Protein AF-A1SBN7-F1 (afdb_monomer_lite)

Secondary structure (DSSP, 8-state):
--HHHHHHHHHHHHHHHHHHHHHHHHHHHHHH-HHHHHHHHHS---TTS-HHHHHHHHHTTSSHHHH---HHHHHHHHHHHHHHHHHHHHHHHHHHTT-

pLDDT: mean 84.07, std 10.45, range [49.62, 94.19]

Radius of gyration: 16.76 Å; chains: 1; bounding box: 40×32×44 Å

Organism: Shewanella amazonensis (strain ATCC BAA-1098 / SB2B) (NCBI:txid326297)

Sequence (99 aa):
MHAADYVIYLVLALQVLDLGAWRSLIAHIKCHYPHIWHQAYSFDRHPGTQVRSNYIKEALKQGELKDSQDTPVVVYLRFHKAAIGLSSLLLLLGLLSQF

Structure (mmCIF, N/CA/C/O backbone):
data_AF-A1SBN7-F1
#
_entry.id   AF-A1SBN7-F1
#
loop_
_atom_site.group_PDB
_atom_site.id
_atom_site.type_symbol
_atom_site.label_atom_id
_atom_site.label_alt_id
_atom_site.label_comp_id
_atom_site.label_asym_id
_atom_site.label_entity_id
_atom_site.label_seq_id
_atom_site.pdbx_PDB_ins_code
_atom_site.Cartn_x
_atom_site.Cartn_y
_atom_site.Cartn_z
_atom_site.occupancy
_atom_site.B_iso_or_equiv
_atom_site.auth_seq_id
_atom_site.auth_comp_id
_atom_site.auth_asym_id
_atom_site.auth_atom_id
_atom_site.pdbx_PDB_model_num
ATOM 1 N N . MET A 1 1 ? 11.137 4.891 -30.716 1.00 56.78 1 MET A N 1
ATOM 2 C CA . MET A 1 1 ? 10.776 4.463 -29.351 1.00 56.78 1 MET A CA 1
ATOM 3 C C . MET A 1 1 ? 12.079 4.285 -28.606 1.00 56.78 1 MET A C 1
ATOM 5 O O . MET A 1 1 ? 12.900 3.485 -29.038 1.00 56.78 1 MET A O 1
ATOM 9 N N . HIS A 1 2 ? 12.315 5.102 -27.591 1.00 70.44 2 HIS A N 1
ATOM 10 C CA . HIS A 1 2 ? 13.517 5.065 -26.766 1.00 70.44 2 HIS A CA 1
ATOM 11 C C . HIS A 1 2 ? 13.335 4.058 -25.624 1.00 70.44 2 HIS A C 1
ATOM 13 O O . HIS A 1 2 ? 12.210 3.781 -25.210 1.00 70.44 2 HIS A O 1
ATOM 19 N N . ALA A 1 3 ? 14.434 3.534 -25.072 1.00 74.19 3 ALA A N 1
ATOM 20 C CA . ALA A 1 3 ? 14.382 2.641 -23.907 1.00 74.19 3 ALA A CA 1
ATOM 21 C C . ALA A 1 3 ? 13.634 3.283 -22.715 1.00 74.19 3 ALA A C 1
ATOM 23 O O . ALA A 1 3 ? 12.878 2.614 -22.011 1.00 74.19 3 ALA A O 1
ATOM 24 N N . ALA A 1 4 ? 13.774 4.605 -22.564 1.00 77.75 4 ALA A N 1
ATOM 25 C CA . ALA A 1 4 ? 13.068 5.416 -21.579 1.00 77.75 4 ALA A CA 1
ATOM 26 C C . ALA A 1 4 ? 11.530 5.341 -21.691 1.00 77.75 4 ALA A C 1
ATOM 28 O O . ALA A 1 4 ? 10.860 5.300 -20.661 1.00 77.75 4 ALA A O 1
ATOM 29 N N . ASP A 1 5 ? 10.967 5.256 -22.905 1.00 84.00 5 ASP A N 1
ATOM 30 C CA . ASP A 1 5 ? 9.512 5.170 -23.114 1.00 84.00 5 ASP A CA 1
ATOM 31 C C . ASP A 1 5 ? 8.959 3.903 -22.438 1.00 84.00 5 ASP A C 1
ATOM 33 O O . ASP A 1 5 ? 8.004 3.946 -21.660 1.00 84.00 5 ASP A O 1
ATOM 37 N N . TYR A 1 6 ? 9.620 2.763 -22.674 1.00 86.00 6 TYR A N 1
ATOM 38 C CA . TYR A 1 6 ? 9.258 1.472 -22.086 1.00 86.00 6 TYR A CA 1
ATOM 39 C C . TYR A 1 6 ? 9.415 1.456 -20.562 1.00 86.00 6 TYR A C 1
ATOM 41 O O . TYR A 1 6 ? 8.563 0.900 -19.870 1.00 86.00 6 TYR A O 1
ATOM 49 N N . VAL A 1 7 ? 10.455 2.104 -20.024 1.00 87.12 7 VAL A N 1
ATOM 50 C CA . VAL A 1 7 ? 10.629 2.282 -18.572 1.00 87.12 7 VAL A CA 1
ATOM 51 C C . VAL A 1 7 ? 9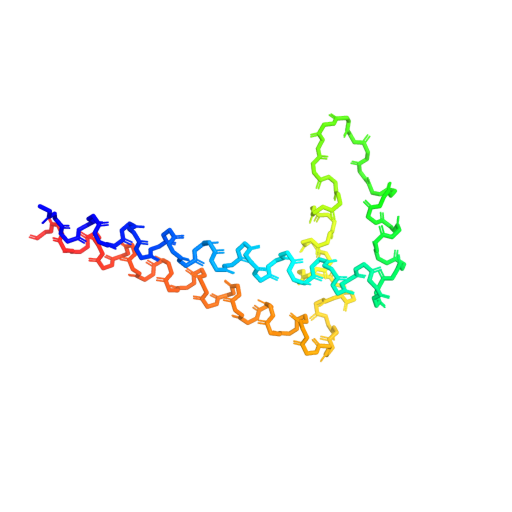.450 3.048 -17.966 1.00 87.12 7 VAL A C 1
ATOM 53 O O . VAL A 1 7 ? 8.899 2.610 -16.955 1.00 87.12 7 VAL A O 1
ATOM 56 N N . ILE A 1 8 ? 9.008 4.140 -18.597 1.00 88.38 8 ILE A N 1
ATOM 57 C CA . ILE A 1 8 ? 7.854 4.924 -18.133 1.00 88.38 8 ILE A CA 1
ATOM 58 C C . ILE A 1 8 ? 6.573 4.074 -18.159 1.00 88.38 8 ILE A C 1
ATOM 60 O O . ILE A 1 8 ? 5.833 4.061 -17.174 1.00 88.38 8 ILE A O 1
ATOM 64 N N . TYR A 1 9 ? 6.328 3.306 -19.227 1.00 91.00 9 TYR A N 1
ATOM 65 C CA . TYR A 1 9 ? 5.164 2.413 -19.298 1.00 91.00 9 TYR A CA 1
ATOM 66 C C . TYR A 1 9 ? 5.189 1.300 -18.236 1.00 91.00 9 TYR A C 1
ATOM 68 O O . TYR A 1 9 ? 4.145 0.999 -17.655 1.00 91.00 9 TYR A O 1
ATOM 76 N N . LEU A 1 10 ? 6.356 0.721 -17.930 1.00 90.06 10 LEU A N 1
ATOM 77 C CA . LEU A 1 10 ? 6.504 -0.287 -16.871 1.00 90.06 10 LEU A CA 1
ATOM 78 C C . LEU A 1 10 ? 6.229 0.296 -15.475 1.00 90.06 10 LEU A C 1
ATOM 80 O O . LEU A 1 10 ? 5.518 -0.322 -14.682 1.00 90.06 10 LEU A O 1
ATOM 84 N N . VAL A 1 11 ? 6.728 1.503 -15.190 1.00 92.0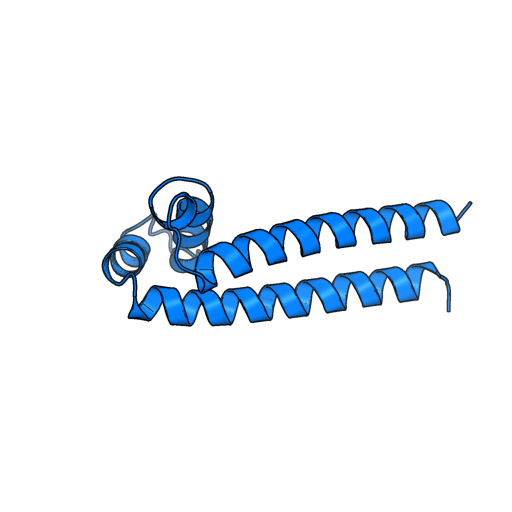6 11 VAL A N 1
ATOM 85 C CA . VAL A 1 11 ? 6.459 2.217 -13.929 1.00 92.06 11 VAL A CA 1
ATOM 86 C C . VAL A 1 11 ? 4.970 2.561 -13.797 1.00 92.06 11 VAL A C 1
ATOM 88 O O . VAL A 1 11 ? 4.382 2.338 -12.739 1.00 92.06 11 VAL A O 1
ATOM 91 N N . LEU A 1 12 ? 4.326 3.033 -14.870 1.00 91.75 12 LEU A N 1
ATOM 92 C CA . LEU A 1 12 ? 2.884 3.311 -14.883 1.00 91.75 12 LEU A CA 1
ATOM 93 C C . LEU A 1 12 ? 2.047 2.043 -14.658 1.00 91.75 12 LEU A C 1
ATOM 95 O O . LEU A 1 12 ? 1.123 2.061 -13.845 1.00 91.75 12 LEU A O 1
ATOM 99 N N . ALA A 1 13 ? 2.380 0.929 -15.318 1.00 91.25 13 ALA A N 1
ATOM 100 C CA . ALA A 1 13 ? 1.692 -0.346 -15.115 1.00 91.25 13 ALA A CA 1
ATOM 101 C C . ALA A 1 13 ? 1.790 -0.821 -13.653 1.00 91.25 13 ALA A C 1
ATOM 103 O O . ALA A 1 13 ? 0.797 -1.252 -13.064 1.00 91.25 13 ALA A O 1
ATOM 104 N N . LEU A 1 14 ? 2.965 -0.673 -13.038 1.00 92.81 14 LEU A N 1
ATOM 105 C CA . LEU A 1 14 ? 3.209 -1.036 -11.644 1.00 92.81 14 LEU A CA 1
ATOM 106 C C . LEU A 1 14 ? 2.423 -0.152 -10.654 1.00 92.81 14 LEU A C 1
ATOM 108 O O . LEU A 1 14 ? 1.855 -0.668 -9.691 1.00 92.81 14 LEU A O 1
ATOM 112 N N . GLN A 1 15 ? 2.297 1.152 -10.927 1.00 89.31 15 GLN A N 1
ATOM 113 C CA . GLN A 1 15 ? 1.440 2.065 -10.153 1.00 89.31 15 GLN A CA 1
ATOM 114 C C . GLN A 1 15 ? -0.059 1.747 -10.298 1.00 89.31 15 GLN A C 1
ATOM 116 O O . GLN A 1 15 ? -0.812 1.858 -9.329 1.00 89.31 15 GLN A O 1
ATOM 121 N N . VAL A 1 16 ? -0.514 1.311 -11.479 1.00 93.12 16 VAL A N 1
ATOM 122 C CA . VAL A 1 16 ? -1.908 0.877 -11.693 1.00 93.12 16 VAL A CA 1
ATOM 123 C C . VAL A 1 16 ? -2.229 -0.389 -10.889 1.00 93.12 16 VAL A C 1
ATOM 125 O O . VAL A 1 16 ? -3.315 -0.484 -10.312 1.00 93.12 16 VAL A O 1
ATOM 128 N N . LEU A 1 17 ? -1.285 -1.331 -10.785 1.00 92.19 17 LEU A N 1
ATOM 129 C CA . LEU A 1 17 ? -1.433 -2.519 -9.936 1.00 92.19 17 LEU A CA 1
ATOM 130 C C . LEU A 1 17 ? -1.496 -2.155 -8.442 1.00 92.19 17 LEU A C 1
ATOM 132 O O . LEU A 1 17 ? -2.355 -2.679 -7.732 1.00 92.19 17 LEU A O 1
ATOM 136 N N . ASP A 1 18 ? -0.666 -1.216 -7.977 1.00 91.94 18 ASP A N 1
ATOM 137 C CA . ASP A 1 18 ? -0.697 -0.712 -6.593 1.00 91.94 18 ASP A CA 1
ATOM 138 C C . ASP A 1 18 ? -2.032 -0.023 -6.257 1.00 91.94 18 ASP A C 1
ATOM 140 O O . ASP A 1 18 ? -2.646 -0.304 -5.225 1.00 91.94 18 ASP A O 1
ATOM 144 N N . LEU A 1 19 ? -2.568 0.783 -7.181 1.00 90.06 19 LEU A N 1
ATOM 145 C CA . LEU A 1 19 ? -3.898 1.386 -7.051 1.00 90.06 19 LEU A CA 1
ATOM 146 C C . LEU A 1 19 ? -5.017 0.325 -6.993 1.00 90.06 19 LEU A C 1
ATOM 148 O O . LEU A 1 19 ? -6.009 0.505 -6.280 1.00 90.06 19 LEU A O 1
ATOM 152 N N . GLY A 1 20 ? -4.867 -0.784 -7.723 1.00 90.56 20 GLY A N 1
ATOM 153 C CA . GLY A 1 20 ? -5.758 -1.945 -7.646 1.00 90.56 20 GLY A CA 1
ATOM 154 C C . GLY A 1 20 ? -5.696 -2.640 -6.283 1.00 90.56 20 GLY A C 1
ATOM 155 O O . GLY A 1 20 ? -6.734 -2.871 -5.657 1.00 90.56 20 GLY A O 1
ATOM 156 N N . ALA A 1 21 ? -4.485 -2.899 -5.782 1.00 90.88 21 ALA A N 1
ATOM 157 C CA . ALA A 1 21 ? -4.254 -3.483 -4.463 1.00 90.88 21 ALA A CA 1
ATOM 158 C C . ALA A 1 21 ? -4.815 -2.593 -3.337 1.00 90.88 21 ALA A C 1
ATOM 160 O O . ALA A 1 21 ? -5.497 -3.093 -2.442 1.00 90.88 21 ALA A O 1
ATOM 161 N N . TRP A 1 22 ? -4.630 -1.271 -3.428 1.00 91.56 22 TRP A N 1
ATOM 162 C CA . TRP A 1 22 ? -5.202 -0.289 -2.501 1.00 91.56 22 TRP A CA 1
ATOM 163 C C . TRP A 1 22 ? -6.734 -0.342 -2.461 1.00 91.56 22 TRP A C 1
ATOM 165 O O . TRP A 1 22 ? -7.321 -0.363 -1.381 1.00 91.56 22 TRP A O 1
ATOM 175 N N . ARG A 1 23 ? -7.406 -0.418 -3.621 1.00 91.00 23 ARG A N 1
ATOM 176 C CA . ARG A 1 23 ? -8.876 -0.550 -3.689 1.00 91.00 23 ARG A CA 1
ATOM 177 C C . ARG A 1 23 ? -9.372 -1.839 -3.025 1.00 91.00 23 ARG A C 1
ATOM 179 O O . ARG A 1 23 ? -10.378 -1.801 -2.319 1.00 91.00 23 ARG A O 1
ATOM 186 N N . SER A 1 24 ? -8.656 -2.948 -3.218 1.00 90.94 24 SER A N 1
ATOM 187 C CA . SER A 1 24 ? -8.961 -4.236 -2.579 1.00 90.94 24 SER A CA 1
ATOM 188 C C . SER A 1 24 ? -8.794 -4.169 -1.054 1.00 90.94 24 SER A C 1
ATOM 190 O O . SER A 1 24 ? -9.719 -4.500 -0.309 1.00 90.94 24 SER A O 1
ATOM 192 N N . LEU A 1 25 ? -7.664 -3.628 -0.579 1.00 91.88 25 LEU A N 1
ATOM 193 C CA . LEU A 1 25 ? -7.411 -3.405 0.846 1.00 91.88 25 LEU A CA 1
ATOM 194 C C . LEU A 1 25 ? -8.494 -2.523 1.482 1.00 91.88 25 LEU A C 1
ATOM 196 O O . LEU A 1 25 ? -8.993 -2.833 2.559 1.00 91.88 25 LEU A O 1
ATOM 200 N N . ILE A 1 26 ? -8.887 -1.442 0.810 1.00 89.94 26 ILE A N 1
ATOM 201 C CA . ILE A 1 26 ? -9.926 -0.520 1.276 1.00 89.94 26 ILE A CA 1
ATOM 202 C C . ILE A 1 26 ? -11.281 -1.221 1.461 1.00 89.94 26 ILE A C 1
ATOM 204 O O . ILE A 1 26 ? -11.971 -0.961 2.451 1.00 89.94 26 ILE A O 1
ATOM 208 N N . ALA A 1 27 ? -11.654 -2.132 0.557 1.00 89.44 27 ALA A N 1
ATOM 209 C CA . ALA A 1 27 ? -12.861 -2.942 0.711 1.00 89.44 27 ALA A CA 1
ATOM 210 C C . ALA A 1 27 ? -12.760 -3.899 1.914 1.00 89.44 27 ALA A C 1
ATOM 212 O O . ALA A 1 27 ? -13.714 -4.014 2.681 1.00 89.44 27 ALA A O 1
ATOM 213 N N . HIS A 1 28 ? -11.597 -4.523 2.128 1.00 91.56 28 HIS A N 1
ATOM 214 C CA . HIS A 1 28 ? -11.349 -5.394 3.278 1.00 91.56 28 HIS A CA 1
ATOM 215 C C . HIS A 1 28 ? -11.377 -4.626 4.616 1.00 91.56 28 HIS A C 1
ATOM 217 O O . HIS A 1 28 ? -12.121 -5.005 5.519 1.00 91.56 28 HIS A O 1
ATOM 223 N N . ILE A 1 29 ? -10.671 -3.493 4.725 1.00 88.06 29 ILE A N 1
ATOM 224 C CA . ILE A 1 29 ? -10.662 -2.624 5.918 1.00 88.06 29 ILE A CA 1
ATOM 225 C C . ILE A 1 29 ? -12.078 -2.146 6.263 1.00 88.06 29 ILE A C 1
ATOM 227 O O . ILE A 1 29 ? -12.460 -2.160 7.429 1.00 88.06 29 ILE A O 1
ATOM 231 N N . LYS A 1 30 ? -12.898 -1.786 5.264 1.00 88.31 30 LYS A N 1
ATOM 232 C CA . LYS A 1 30 ? -14.306 -1.409 5.478 1.00 88.31 30 LYS A CA 1
ATOM 233 C C . LYS A 1 30 ? -15.132 -2.514 6.161 1.00 88.31 30 LYS A C 1
ATOM 235 O O . LYS A 1 30 ? -16.072 -2.173 6.875 1.00 88.31 30 LYS A O 1
ATOM 240 N N . CYS A 1 31 ? -14.820 -3.787 5.924 1.00 87.12 31 C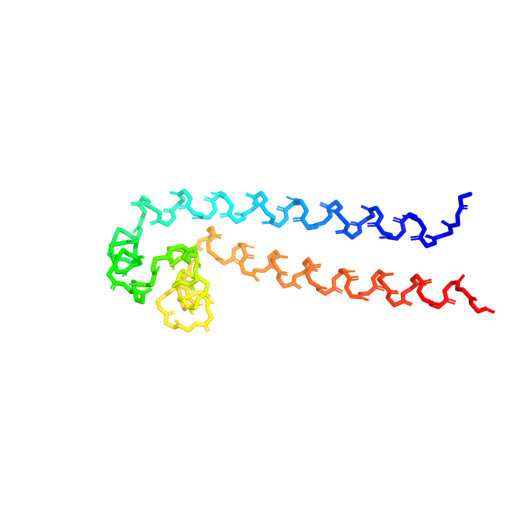YS A N 1
ATOM 241 C CA . CYS A 1 31 ? -15.574 -4.922 6.463 1.00 87.12 31 CYS A CA 1
ATOM 242 C C . CYS A 1 31 ? -14.997 -5.463 7.781 1.00 87.12 31 CYS A C 1
ATOM 244 O O . CYS A 1 31 ? -15.768 -5.807 8.670 1.00 87.12 31 CYS A O 1
ATOM 246 N N . HIS A 1 32 ? -13.668 -5.531 7.914 1.00 87.88 32 HIS A N 1
ATOM 247 C CA . HIS A 1 32 ? -12.995 -6.169 9.056 1.00 87.88 32 HIS A CA 1
ATOM 248 C C . HIS A 1 32 ? -12.508 -5.181 10.128 1.00 87.88 32 HIS A C 1
ATOM 250 O O . HIS A 1 32 ? -12.396 -5.561 11.288 1.00 87.88 32 HIS A O 1
ATOM 256 N N . TYR A 1 33 ? -12.294 -3.909 9.773 1.00 87.44 33 TYR A N 1
ATOM 257 C CA . TYR A 1 33 ? -11.842 -2.848 10.685 1.00 87.44 33 TYR A CA 1
ATOM 258 C C . TYR A 1 33 ? -12.852 -1.685 10.723 1.00 87.44 33 TYR A C 1
ATOM 260 O O . TYR A 1 33 ? -12.523 -0.546 10.353 1.00 87.44 33 TYR A O 1
ATOM 268 N N . PRO A 1 34 ? -14.112 -1.937 11.139 1.00 84.69 34 PRO A N 1
ATOM 269 C CA . PRO A 1 34 ? -15.151 -0.915 11.142 1.00 84.69 34 PRO A CA 1
ATOM 270 C C . PRO A 1 34 ? -14.772 0.268 12.039 1.00 84.69 34 PRO A C 1
ATOM 272 O O . PRO A 1 34 ? -14.994 1.411 11.648 1.00 84.69 34 PRO A O 1
ATOM 275 N N . HIS A 1 35 ? -14.137 0.033 13.192 1.00 85.62 35 HIS A N 1
ATOM 276 C CA . HIS A 1 35 ? -13.667 1.083 14.102 1.00 85.62 35 HIS A CA 1
ATOM 277 C C . HIS A 1 35 ? -12.666 2.026 13.431 1.00 85.62 35 HIS A C 1
ATOM 279 O O . HIS A 1 35 ? -12.884 3.236 13.458 1.00 85.62 35 HIS A O 1
ATOM 285 N N . ILE A 1 36 ? -11.649 1.498 12.741 1.00 84.19 36 ILE A N 1
ATOM 286 C CA . ILE A 1 36 ? -10.658 2.308 12.010 1.00 84.19 36 ILE A CA 1
ATOM 287 C C . ILE A 1 36 ? -11.334 3.092 10.878 1.00 84.19 36 ILE A C 1
ATOM 289 O O . ILE A 1 36 ? -11.057 4.276 10.687 1.00 84.19 36 ILE A O 1
ATOM 293 N N . TRP A 1 37 ? -12.277 2.488 10.145 1.00 84.25 37 TRP A N 1
ATOM 294 C CA . TRP A 1 37 ? -13.011 3.208 9.099 1.00 84.25 37 TRP A CA 1
ATOM 295 C C . TRP A 1 37 ? -13.995 4.254 9.667 1.00 84.25 37 TRP A C 1
ATOM 297 O O . TRP A 1 37 ? -14.204 5.291 9.035 1.00 84.25 37 TRP A O 1
ATOM 307 N N . HIS A 1 38 ? -14.572 4.052 10.853 1.00 81.69 38 HIS A N 1
ATOM 308 C CA . HIS A 1 38 ? -15.386 5.068 11.529 1.00 81.69 38 HIS A CA 1
ATOM 309 C C . HIS A 1 38 ? -14.526 6.207 12.102 1.00 81.69 38 HIS A C 1
ATOM 311 O O . HIS A 1 38 ? -14.892 7.369 11.937 1.00 81.69 38 HIS A O 1
ATOM 317 N N . GLN A 1 39 ? -13.345 5.918 12.655 1.00 77.25 39 GLN A N 1
ATOM 318 C CA . GLN A 1 39 ? -12.353 6.934 13.040 1.00 77.25 39 GLN A CA 1
ATOM 319 C C . GLN A 1 39 ? -11.864 7.733 11.817 1.00 77.25 39 GLN A C 1
ATOM 321 O O . GLN A 1 39 ? -11.769 8.958 11.862 1.00 77.25 39 GLN A O 1
ATOM 326 N N . ALA A 1 40 ? -11.703 7.082 10.663 1.00 75.62 40 ALA A N 1
ATOM 327 C CA . ALA A 1 40 ? -11.407 7.740 9.389 1.00 75.62 40 ALA A CA 1
ATOM 328 C C . ALA A 1 40 ? -12.532 8.669 8.867 1.00 75.62 40 ALA A C 1
ATOM 330 O O . ALA A 1 40 ? -12.304 9.406 7.909 1.00 75.62 40 ALA A O 1
ATOM 331 N N . TYR A 1 41 ? -13.746 8.637 9.443 1.00 67.69 41 TYR A N 1
ATOM 332 C CA . TYR A 1 41 ? -14.805 9.632 9.191 1.00 67.69 41 TYR A CA 1
ATOM 333 C C . TYR A 1 41 ? -14.773 10.820 10.168 1.00 67.69 41 TYR A C 1
ATOM 335 O O . TYR A 1 41 ? -15.411 11.837 9.879 1.00 67.69 41 TYR A O 1
ATOM 343 N N . SER A 1 42 ? -14.128 10.705 11.331 1.00 67.00 42 SER A N 1
ATOM 344 C CA . SER A 1 42 ? -14.020 11.779 12.335 1.00 67.00 42 SER A CA 1
ATOM 345 C C . SER A 1 42 ? -12.671 12.499 12.314 1.00 67.00 42 SER A C 1
ATOM 347 O O . SER A 1 42 ? -12.596 13.633 12.780 1.00 67.00 42 SER A O 1
ATOM 349 N N . PHE A 1 43 ? -11.635 11.879 11.745 1.00 62.38 43 PHE A N 1
ATOM 350 C CA . PHE A 1 43 ? -10.327 12.494 11.530 1.00 62.38 43 PHE A CA 1
ATOM 351 C C . PHE A 1 43 ? -10.415 13.775 10.676 1.00 62.38 43 PHE A C 1
ATOM 353 O O . PHE A 1 43 ? -11.255 13.867 9.785 1.00 62.38 43 PHE A O 1
ATOM 360 N N . ASP A 1 44 ? -9.545 14.745 10.974 1.00 57.22 44 ASP A N 1
ATOM 361 C CA . ASP A 1 44 ? -9.157 15.918 10.167 1.00 57.22 44 ASP A CA 1
ATOM 362 C C . ASP A 1 44 ? -10.157 16.407 9.084 1.00 57.22 44 ASP A C 1
ATOM 364 O O . ASP A 1 44 ? -9.902 16.348 7.877 1.00 57.22 44 ASP A O 1
ATOM 368 N N . ARG A 1 45 ? -11.336 16.882 9.513 1.00 57.0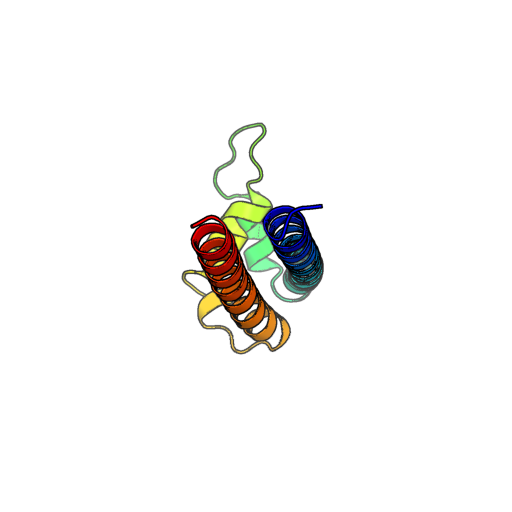9 45 ARG A N 1
ATOM 369 C CA . ARG A 1 45 ? -12.437 17.295 8.621 1.00 57.09 45 ARG A CA 1
ATOM 370 C C . ARG A 1 45 ? -12.241 18.683 7.999 1.00 57.09 45 ARG A C 1
ATOM 372 O O . ARG A 1 45 ? -12.985 19.616 8.298 1.00 57.09 45 ARG A O 1
ATOM 379 N N . HIS A 1 46 ? -11.313 18.790 7.058 1.00 57.66 46 HIS A N 1
ATOM 380 C CA . HIS A 1 46 ? -11.245 19.925 6.136 1.00 57.66 46 HIS A CA 1
ATOM 381 C C . HIS A 1 46 ? -12.106 19.667 4.878 1.00 57.66 46 HIS A C 1
ATOM 383 O O . HIS A 1 46 ? -12.061 18.567 4.319 1.00 57.66 46 HIS A O 1
ATOM 389 N N . PRO A 1 47 ? -12.912 20.637 4.400 1.00 49.62 47 PRO A N 1
ATOM 390 C CA . PRO A 1 47 ? -13.749 20.439 3.219 1.00 49.62 47 PRO A CA 1
ATOM 391 C C . PRO A 1 47 ? -12.888 20.228 1.963 1.00 49.62 47 PRO A C 1
ATOM 393 O O . PRO A 1 47 ? -12.054 21.061 1.620 1.00 49.62 47 PRO A O 1
ATOM 396 N N . GLY A 1 48 ? -13.109 19.108 1.267 1.00 54.97 48 GLY A N 1
ATOM 397 C CA . GLY A 1 48 ? -12.438 18.763 0.006 1.00 54.97 48 GLY A CA 1
ATOM 398 C C . GLY A 1 48 ? -11.230 17.819 0.113 1.00 54.97 48 GLY A C 1
ATOM 399 O O . GLY A 1 48 ? -10.743 17.362 -0.920 1.00 54.97 48 GLY A O 1
ATOM 400 N N . THR A 1 49 ? -10.750 17.467 1.311 1.00 57.34 49 THR A N 1
ATOM 401 C CA . THR A 1 49 ? -9.608 16.542 1.460 1.00 57.34 49 THR A CA 1
ATOM 402 C C . THR A 1 49 ? -10.023 15.065 1.385 1.00 57.34 49 THR A C 1
ATOM 404 O O . THR A 1 49 ? -11.129 14.673 1.760 1.00 57.34 49 THR A O 1
ATOM 407 N N . GLN A 1 50 ? -9.110 14.187 0.943 1.00 63.91 50 GLN A N 1
ATOM 408 C CA . GLN A 1 50 ? -9.312 12.726 0.953 1.00 63.91 50 GLN A CA 1
ATOM 409 C C . GLN A 1 50 ? -9.083 12.109 2.352 1.00 63.91 50 GLN A C 1
ATOM 411 O O . GLN A 1 50 ? -8.353 11.124 2.494 1.00 63.91 50 GLN A O 1
ATOM 416 N N . VAL A 1 51 ? -9.715 12.681 3.385 1.00 65.00 51 VAL A N 1
ATOM 417 C CA . VAL A 1 51 ? -9.597 12.311 4.814 1.00 65.00 51 VAL A CA 1
ATOM 418 C C . VAL A 1 51 ? -9.518 10.794 5.028 1.00 65.00 51 VAL A C 1
ATOM 420 O O . VAL A 1 51 ? -8.566 10.282 5.620 1.00 65.00 51 VAL A O 1
ATOM 423 N N . ARG A 1 52 ? -10.499 10.069 4.470 1.00 74.19 52 ARG A N 1
ATOM 424 C CA . ARG A 1 52 ? -10.696 8.622 4.650 1.00 74.19 52 ARG A CA 1
ATOM 425 C C . ARG A 1 52 ? -9.539 7.779 4.099 1.00 74.19 52 ARG A C 1
ATOM 427 O O . ARG A 1 52 ? -9.287 6.704 4.628 1.00 74.19 52 ARG A O 1
ATOM 434 N N . SER A 1 53 ? -8.823 8.261 3.079 1.00 77.81 53 SER A N 1
ATOM 435 C CA . SER A 1 53 ? -7.612 7.613 2.551 1.00 77.81 53 SER A CA 1
ATOM 436 C C . SER A 1 53 ? -6.374 7.962 3.372 1.00 77.81 53 SER A C 1
ATOM 438 O O . SER A 1 53 ? -5.540 7.094 3.613 1.00 77.81 53 SER A O 1
ATOM 440 N N . ASN A 1 54 ? -6.242 9.220 3.802 1.00 81.25 54 ASN A N 1
ATOM 441 C CA . ASN A 1 54 ? -5.055 9.692 4.516 1.00 81.25 54 ASN A CA 1
ATOM 442 C C . ASN A 1 54 ? -4.952 9.070 5.914 1.00 81.25 54 ASN A C 1
ATOM 444 O O . ASN A 1 54 ? -3.890 8.571 6.269 1.00 81.25 54 ASN A O 1
ATOM 448 N N . TYR A 1 55 ? -6.057 8.990 6.664 1.00 84.44 55 TYR A N 1
ATOM 449 C CA . TYR A 1 55 ? -6.054 8.316 7.967 1.00 84.44 55 TYR A CA 1
ATOM 450 C C . TYR A 1 55 ? -5.657 6.836 7.860 1.00 84.44 55 TYR A C 1
ATOM 452 O O . TYR A 1 55 ? -4.819 6.359 8.620 1.00 84.44 55 TYR A O 1
ATOM 460 N N . ILE A 1 56 ? -6.205 6.115 6.872 1.00 85.75 56 ILE A N 1
ATOM 461 C CA . ILE A 1 56 ? -5.888 4.695 6.656 1.00 85.75 56 ILE A CA 1
ATOM 462 C C . ILE A 1 56 ? -4.416 4.516 6.242 1.00 85.75 56 ILE A C 1
ATOM 464 O O . ILE A 1 56 ? -3.769 3.584 6.714 1.00 85.75 56 ILE A O 1
ATOM 468 N N . LYS A 1 57 ? -3.850 5.424 5.432 1.00 86.44 57 LYS A N 1
ATOM 469 C CA . LYS A 1 57 ? -2.411 5.424 5.109 1.00 86.44 57 LYS A CA 1
ATOM 470 C C . LYS A 1 57 ? -1.532 5.589 6.347 1.00 86.44 57 LYS A C 1
ATOM 472 O O . LYS A 1 57 ? -0.533 4.881 6.455 1.00 86.44 57 LYS A O 1
ATOM 477 N N . GLU A 1 58 ? -1.899 6.452 7.293 1.00 85.31 58 GLU A N 1
ATOM 478 C CA . GLU A 1 58 ? -1.086 6.616 8.501 1.00 85.31 58 GLU A CA 1
ATOM 479 C C . GLU A 1 58 ? -1.284 5.449 9.477 1.00 85.31 58 GLU A C 1
ATOM 481 O O . GLU A 1 58 ? -0.292 4.962 10.011 1.00 85.31 58 GLU A O 1
ATOM 486 N N . ALA A 1 59 ? -2.495 4.895 9.608 1.00 85.19 59 ALA A N 1
ATOM 487 C CA . ALA A 1 59 ? -2.739 3.657 10.363 1.00 85.19 59 ALA A CA 1
ATOM 488 C C . ALA A 1 59 ? -1.916 2.455 9.837 1.00 85.19 59 ALA A C 1
ATOM 490 O O . ALA A 1 59 ? -1.512 1.586 10.605 1.00 85.19 59 ALA A O 1
ATOM 491 N N . LEU A 1 60 ? -1.623 2.423 8.530 1.00 86.38 60 LEU A N 1
ATOM 492 C CA . LEU A 1 60 ? -0.749 1.434 7.878 1.00 86.38 60 LEU A CA 1
ATOM 493 C C . LEU A 1 60 ? 0.758 1.693 8.086 1.00 86.38 60 LEU A C 1
ATOM 495 O O . LEU A 1 60 ? 1.571 0.793 7.871 1.00 86.38 60 LEU A O 1
ATOM 499 N N . LYS A 1 61 ? 1.156 2.905 8.498 1.00 86.75 61 LYS A N 1
ATOM 500 C CA . LYS A 1 61 ? 2.542 3.248 8.879 1.00 86.75 61 LYS A CA 1
ATOM 501 C C . LYS A 1 61 ? 2.794 3.101 10.383 1.00 86.75 61 LYS A C 1
ATOM 503 O O . LYS A 1 61 ? 3.926 2.820 10.785 1.00 86.75 61 LYS A O 1
ATOM 508 N N . GLN A 1 62 ? 1.769 3.333 11.203 1.00 80.88 62 GLN A N 1
ATOM 509 C CA . GLN A 1 62 ? 1.830 3.416 12.663 1.00 80.88 62 GLN A CA 1
ATOM 510 C C . GLN A 1 62 ? 0.497 2.997 13.305 1.00 80.88 62 GLN A C 1
ATOM 512 O O . GLN A 1 62 ? -0.561 3.480 12.914 1.00 80.88 62 GLN A O 1
ATOM 517 N N . GLY A 1 63 ? 0.557 2.140 14.327 1.00 78.94 63 GLY A N 1
ATOM 518 C CA . GLY A 1 63 ? -0.624 1.628 15.023 1.00 78.94 63 GLY A CA 1
ATOM 519 C C . GLY A 1 63 ? -1.208 0.362 14.390 1.00 78.94 63 GLY A C 1
ATOM 520 O O . GLY A 1 63 ? -0.525 -0.379 13.689 1.00 78.94 63 GLY A O 1
ATOM 521 N N . GLU A 1 64 ? -2.487 0.110 14.664 1.00 82.38 64 GLU A N 1
ATOM 522 C CA . GLU A 1 64 ? -3.121 -1.212 14.553 1.00 82.38 64 GLU A CA 1
ATOM 523 C C . GLU A 1 64 ? -2.936 -1.920 13.195 1.00 82.38 64 GLU A C 1
ATOM 525 O O . GLU A 1 64 ? -2.595 -3.098 13.175 1.00 82.38 64 GLU A O 1
ATOM 530 N N . LEU A 1 65 ? -3.080 -1.228 12.055 1.00 84.56 65 LEU A N 1
ATOM 531 C CA . LEU A 1 65 ? -2.918 -1.863 10.734 1.00 84.56 65 LEU A CA 1
ATOM 532 C C . LEU A 1 65 ? -1.454 -2.115 10.342 1.00 84.56 65 LEU A C 1
ATOM 534 O O . LEU A 1 65 ? -1.196 -2.926 9.457 1.00 84.56 65 LEU A O 1
ATOM 538 N N . LYS A 1 66 ? -0.489 -1.434 10.962 1.00 85.62 66 LYS A N 1
ATOM 539 C CA . LYS A 1 66 ? 0.941 -1.684 10.737 1.00 85.62 66 LYS A CA 1
ATOM 540 C C . LYS A 1 66 ? 1.397 -2.961 11.445 1.00 85.62 66 LYS A C 1
ATOM 542 O O . LYS A 1 66 ? 2.197 -3.712 10.891 1.00 85.62 66 LYS A O 1
ATOM 547 N N . ASP A 1 67 ? 0.891 -3.171 12.659 1.00 86.19 67 ASP A N 1
ATOM 548 C CA . ASP A 1 67 ? 1.276 -4.278 13.539 1.00 86.19 67 ASP A CA 1
ATOM 549 C C . ASP A 1 67 ? 0.319 -5.491 13.418 1.00 86.19 67 ASP A C 1
ATOM 551 O O . ASP A 1 67 ? 0.602 -6.567 13.949 1.00 86.19 67 ASP A O 1
ATOM 555 N N . SER A 1 68 ? -0.786 -5.347 12.671 1.00 85.81 68 SER A N 1
ATOM 556 C CA . SER A 1 68 ? -1.708 -6.433 12.316 1.00 85.81 68 SER A CA 1
ATOM 557 C C . SER A 1 68 ? -1.038 -7.521 11.471 1.00 85.81 68 SER A C 1
ATOM 559 O O . SER A 1 68 ? -0.267 -7.254 10.547 1.00 85.81 68 SER A O 1
ATOM 561 N N . GLN A 1 69 ? -1.392 -8.775 11.762 1.00 88.38 69 GLN A N 1
ATOM 562 C CA . GLN A 1 69 ? -0.946 -9.951 11.012 1.00 88.38 69 GLN A CA 1
ATOM 563 C C . GLN A 1 69 ? -1.916 -10.356 9.887 1.00 88.38 69 GLN A C 1
ATOM 565 O O . GLN A 1 69 ? -1.677 -11.362 9.219 1.00 88.38 69 GLN A O 1
ATOM 570 N N . ASP A 1 70 ? -2.986 -9.589 9.645 1.00 90.38 70 ASP A N 1
ATOM 571 C CA . ASP A 1 70 ? -3.984 -9.925 8.627 1.00 90.38 70 ASP A CA 1
ATOM 572 C C . ASP A 1 70 ? -3.373 -10.004 7.226 1.00 90.38 70 ASP A C 1
ATOM 574 O O . ASP A 1 70 ? -2.814 -9.037 6.697 1.00 90.38 70 ASP A O 1
ATOM 578 N N . THR A 1 71 ? -3.545 -11.161 6.585 1.00 90.69 71 THR A N 1
ATOM 579 C CA . THR A 1 71 ? -2.947 -11.476 5.283 1.00 90.69 71 THR A CA 1
ATOM 580 C C . THR A 1 71 ? -3.170 -10.385 4.225 1.00 90.69 71 THR A C 1
ATOM 582 O O . THR A 1 71 ? -2.185 -10.017 3.586 1.00 90.69 71 THR A O 1
ATOM 585 N N . PRO A 1 72 ? -4.371 -9.794 4.030 1.00 90.12 72 PRO A N 1
ATOM 586 C CA . PRO A 1 72 ? -4.555 -8.731 3.035 1.00 90.12 72 PRO A CA 1
ATOM 587 C C . PRO A 1 72 ? -3.755 -7.457 3.344 1.00 90.12 72 PRO A C 1
ATOM 589 O O . PRO A 1 72 ? -3.237 -6.819 2.427 1.00 90.12 72 PRO A O 1
ATOM 592 N N . VAL A 1 73 ? -3.613 -7.113 4.628 1.00 90.38 73 VAL A N 1
ATOM 593 C CA . VAL A 1 73 ? -2.868 -5.937 5.099 1.00 90.38 73 VAL A CA 1
ATOM 594 C C . VAL A 1 73 ? -1.366 -6.152 4.904 1.00 90.38 73 VAL A C 1
ATOM 596 O O . VAL A 1 73 ? -0.691 -5.334 4.275 1.00 90.38 73 VAL A O 1
ATOM 599 N N . VAL A 1 74 ? -0.851 -7.303 5.345 1.00 91.81 74 VAL A N 1
ATOM 600 C CA . VAL A 1 74 ? 0.561 -7.689 5.193 1.00 91.81 74 VAL A CA 1
ATOM 601 C C . VAL A 1 74 ? 0.949 -7.842 3.717 1.00 91.81 74 VAL A C 1
ATOM 603 O O . VAL A 1 74 ? 2.031 -7.403 3.319 1.00 91.81 74 VAL A O 1
ATOM 606 N N . VAL A 1 75 ? 0.078 -8.422 2.883 1.00 92.19 75 VAL A N 1
ATOM 607 C CA . VAL A 1 75 ? 0.300 -8.552 1.432 1.00 92.19 75 VAL A CA 1
ATOM 608 C C . VAL A 1 75 ? 0.339 -7.181 0.762 1.00 92.19 75 VAL A C 1
ATOM 610 O O . VAL A 1 75 ? 1.282 -6.928 0.013 1.00 92.19 75 VAL A O 1
ATOM 613 N N . TYR A 1 76 ? -0.593 -6.270 1.069 1.00 93.00 76 TYR A N 1
ATOM 614 C CA . TYR A 1 76 ? -0.540 -4.901 0.546 1.00 93.00 76 TYR A CA 1
ATOM 615 C C . TYR A 1 76 ? 0.751 -4.183 0.963 1.00 93.00 76 TYR A C 1
ATOM 617 O O . TYR A 1 76 ? 1.454 -3.641 0.114 1.00 93.00 76 TYR A O 1
ATOM 625 N N . LEU A 1 77 ? 1.118 -4.220 2.249 1.00 90.75 77 LEU A N 1
ATOM 626 C CA . LEU A 1 77 ? 2.319 -3.546 2.758 1.00 90.75 77 LEU A CA 1
ATOM 627 C C . LEU A 1 77 ? 3.619 -4.076 2.133 1.00 90.75 77 LEU A C 1
ATOM 629 O O . LEU A 1 77 ? 4.573 -3.312 1.964 1.00 90.75 77 LEU A O 1
ATOM 633 N N . ARG A 1 78 ? 3.673 -5.366 1.777 1.00 91.31 78 ARG A N 1
ATOM 634 C CA . ARG A 1 78 ? 4.789 -5.957 1.021 1.00 91.31 78 ARG A CA 1
ATOM 635 C C . ARG A 1 78 ? 4.751 -5.551 -0.452 1.00 91.31 78 ARG A C 1
ATOM 637 O O . ARG A 1 78 ? 5.781 -5.126 -0.973 1.00 91.31 78 ARG A O 1
ATOM 644 N N . PHE A 1 79 ? 3.585 -5.633 -1.098 1.00 92.19 79 PHE A N 1
ATOM 645 C CA . PHE A 1 79 ? 3.409 -5.258 -2.502 1.00 92.19 79 PHE A CA 1
ATOM 646 C C . PHE A 1 79 ? 3.776 -3.791 -2.740 1.00 92.19 79 PHE A C 1
ATOM 648 O O . PHE A 1 79 ? 4.607 -3.510 -3.593 1.00 92.19 79 PHE A O 1
ATOM 655 N N . HIS A 1 80 ? 3.248 -2.872 -1.931 1.00 92.88 80 HIS A N 1
ATOM 656 C CA . HIS A 1 80 ? 3.482 -1.433 -2.050 1.00 92.88 80 HIS A CA 1
ATOM 657 C C . HIS A 1 80 ? 4.973 -1.069 -1.923 1.00 92.88 80 HIS A C 1
ATOM 659 O O . HIS A 1 80 ? 5.516 -0.308 -2.725 1.00 92.88 80 HIS A O 1
ATOM 665 N N . LYS A 1 81 ? 5.686 -1.683 -0.965 1.00 91.50 81 LYS A N 1
ATOM 666 C CA . LYS A 1 81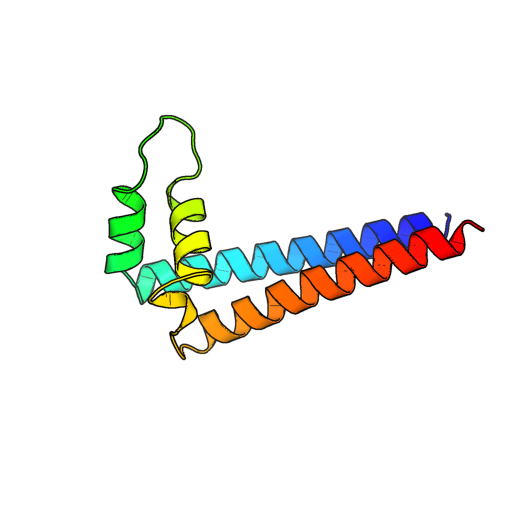 ? 7.144 -1.514 -0.816 1.00 91.50 81 LYS A CA 1
ATOM 667 C C . LYS A 1 81 ? 7.915 -2.060 -2.021 1.00 91.50 81 LYS A C 1
ATOM 669 O O . LYS A 1 81 ? 8.848 -1.405 -2.483 1.00 91.50 81 LYS A O 1
ATOM 674 N N . ALA A 1 82 ? 7.521 -3.222 -2.546 1.00 92.38 82 ALA A N 1
ATOM 675 C CA . ALA A 1 82 ? 8.119 -3.787 -3.753 1.00 92.38 82 ALA A CA 1
ATOM 676 C C . ALA A 1 82 ? 7.836 -2.919 -4.992 1.00 92.38 82 ALA A C 1
ATOM 678 O O . ALA A 1 82 ? 8.748 -2.673 -5.775 1.00 92.38 82 ALA A O 1
ATOM 679 N N . ALA A 1 83 ? 6.616 -2.395 -5.136 1.00 92.19 83 ALA A N 1
ATOM 680 C CA . ALA A 1 83 ? 6.206 -1.528 -6.234 1.00 92.19 83 ALA A CA 1
ATOM 681 C C . ALA A 1 83 ? 7.004 -0.215 -6.255 1.00 92.19 83 ALA A C 1
ATOM 683 O O . ALA A 1 83 ? 7.492 0.187 -7.311 1.00 92.19 83 ALA A O 1
ATOM 684 N N . ILE A 1 84 ? 7.222 0.411 -5.092 1.00 91.31 84 ILE A N 1
ATOM 685 C CA . ILE A 1 84 ? 8.092 1.591 -4.958 1.00 91.31 84 ILE A CA 1
ATOM 686 C C . ILE A 1 84 ? 9.549 1.237 -5.295 1.00 91.31 84 ILE A C 1
ATOM 688 O O . ILE A 1 84 ? 10.165 1.917 -6.112 1.00 91.31 84 ILE A O 1
ATOM 692 N N . GLY A 1 85 ? 10.098 0.163 -4.714 1.00 92.38 85 GLY A N 1
ATOM 693 C CA . GLY A 1 85 ? 11.491 -0.243 -4.946 1.00 92.38 85 GLY A CA 1
ATOM 694 C C . GLY A 1 85 ? 11.792 -0.565 -6.413 1.00 92.38 85 GLY A C 1
ATOM 695 O O . GLY A 1 85 ? 12.773 -0.072 -6.969 1.00 92.38 85 GLY A O 1
ATOM 696 N N . LEU A 1 86 ? 10.911 -1.331 -7.062 1.00 94.19 86 LEU A N 1
ATOM 697 C CA . LEU A 1 86 ? 10.992 -1.652 -8.488 1.00 94.19 86 LEU A CA 1
ATOM 698 C C . LEU A 1 86 ? 10.796 -0.410 -9.367 1.00 94.19 86 LEU A C 1
ATOM 700 O O . LEU A 1 86 ? 11.529 -0.256 -10.338 1.00 94.19 86 LEU A O 1
ATOM 704 N N . SER A 1 87 ? 9.879 0.502 -9.020 1.00 91.50 87 SER A N 1
ATOM 705 C CA . SER A 1 87 ? 9.703 1.762 -9.762 1.00 91.50 87 SER A CA 1
ATOM 706 C C . SER A 1 87 ? 10.979 2.606 -9.747 1.00 91.50 87 SER A C 1
ATOM 708 O O . SER A 1 87 ? 11.435 3.049 -10.798 1.00 91.50 87 SER A O 1
ATOM 710 N N . SER A 1 88 ? 11.597 2.784 -8.576 1.00 91.44 88 SER A N 1
ATOM 711 C CA . SER A 1 88 ? 12.854 3.531 -8.439 1.00 91.44 88 SER A CA 1
ATOM 712 C C . SER A 1 88 ? 14.017 2.861 -9.177 1.00 91.44 88 SER A C 1
ATOM 714 O O . SER A 1 88 ? 14.811 3.552 -9.813 1.00 91.44 88 SER A O 1
ATOM 716 N N . LEU A 1 89 ? 14.103 1.526 -9.144 1.00 93.56 89 LEU A N 1
ATOM 717 C CA . LEU A 1 89 ? 15.118 0.768 -9.883 1.00 93.56 89 LEU A CA 1
ATOM 718 C C . LEU A 1 89 ? 14.941 0.907 -11.403 1.00 93.56 89 LEU A C 1
ATOM 720 O O . LEU A 1 89 ? 15.916 1.144 -12.112 1.00 93.56 89 LEU A O 1
ATOM 724 N N . LEU A 1 90 ? 13.705 0.807 -11.902 1.00 91.12 90 LEU A N 1
ATOM 725 C CA . LEU A 1 90 ? 13.382 0.995 -13.319 1.00 91.12 90 LEU A CA 1
ATOM 726 C C . LEU A 1 90 ? 13.736 2.410 -13.791 1.00 91.12 90 LEU A C 1
ATOM 728 O O . LEU A 1 90 ? 14.368 2.554 -14.833 1.00 91.12 90 LEU A O 1
ATOM 732 N N . LEU A 1 91 ? 13.397 3.446 -13.015 1.00 90.06 91 LEU A N 1
ATOM 733 C CA . LEU A 1 91 ? 13.752 4.834 -13.335 1.00 90.06 91 LEU A CA 1
ATOM 734 C C . LEU A 1 91 ? 15.272 5.061 -13.345 1.00 90.06 91 LEU A C 1
ATOM 736 O O . LEU A 1 91 ? 15.771 5.738 -14.241 1.00 90.06 91 LEU A O 1
ATOM 740 N N . LEU A 1 92 ? 16.015 4.462 -12.407 1.00 91.19 92 LEU A N 1
ATOM 741 C CA . LEU A 1 92 ? 17.480 4.531 -12.383 1.00 91.19 92 LEU A CA 1
ATOM 742 C C . LEU A 1 92 ? 18.101 3.862 -13.620 1.00 91.19 92 LEU A C 1
ATOM 744 O O . LEU A 1 92 ? 18.982 4.441 -14.249 1.00 91.19 92 LEU A O 1
ATOM 748 N N . LEU A 1 93 ? 17.616 2.677 -14.004 1.00 89.94 93 LEU A N 1
ATOM 749 C CA . LEU A 1 93 ? 18.041 1.992 -15.231 1.00 89.94 93 LEU A CA 1
ATOM 750 C C . LEU A 1 93 ? 17.679 2.798 -16.489 1.00 89.94 93 LEU A C 1
ATOM 752 O O . LEU A 1 93 ? 18.486 2.892 -17.411 1.00 89.94 93 LEU A O 1
ATOM 756 N N . GLY A 1 94 ? 16.503 3.432 -16.507 1.00 87.44 94 GLY A N 1
ATOM 757 C CA . GLY A 1 94 ? 16.077 4.328 -17.580 1.00 87.44 94 GLY A CA 1
ATOM 758 C C . GLY A 1 94 ? 16.997 5.537 -17.743 1.00 87.44 94 GLY A C 1
ATOM 759 O O . GLY A 1 94 ? 17.392 5.835 -18.866 1.00 87.44 94 GLY A O 1
ATOM 760 N N . LEU A 1 95 ? 17.390 6.180 -16.640 1.00 87.56 95 LEU A N 1
ATOM 761 C CA . LEU A 1 95 ? 18.369 7.274 -16.632 1.00 87.56 95 LEU A CA 1
ATOM 762 C C . LEU A 1 95 ? 19.750 6.812 -17.114 1.00 87.56 95 LEU A C 1
ATOM 764 O O . LEU A 1 95 ? 20.342 7.461 -17.967 1.00 87.56 95 LEU A O 1
ATOM 768 N N . LEU A 1 96 ? 20.244 5.672 -16.620 1.00 87.75 96 LEU A N 1
ATOM 769 C CA . LEU A 1 96 ? 21.533 5.113 -17.046 1.00 87.75 96 LEU A CA 1
ATOM 770 C C . LEU A 1 96 ? 21.544 4.723 -18.534 1.00 87.75 96 LEU A C 1
ATOM 772 O O . LEU A 1 96 ? 22.587 4.810 -19.165 1.00 87.75 96 LEU A O 1
ATOM 776 N N . SER A 1 97 ? 20.395 4.360 -19.118 1.00 83.62 97 SER A N 1
ATOM 777 C CA . SER A 1 97 ? 20.264 4.043 -20.553 1.00 83.62 97 SER A CA 1
ATOM 778 C C . SER A 1 97 ? 20.263 5.258 -21.501 1.00 83.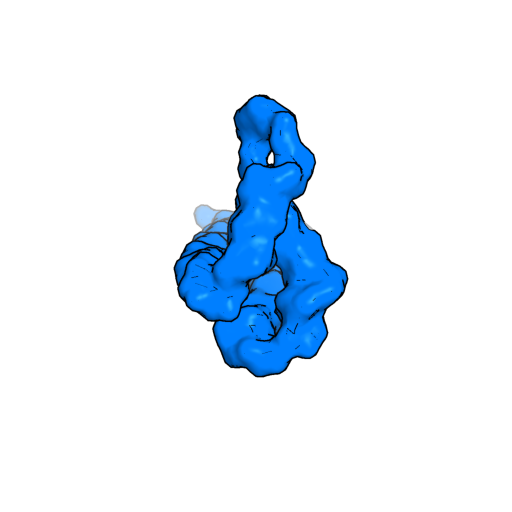62 97 SER A C 1
ATOM 780 O O . SER A 1 97 ? 20.021 5.092 -22.697 1.00 83.62 97 SER A O 1
ATOM 782 N N . GLN A 1 98 ? 20.483 6.472 -20.981 1.00 77.75 98 GLN A N 1
ATOM 783 C CA . GLN A 1 98 ? 20.550 7.725 -21.751 1.00 77.75 98 GLN A CA 1
ATOM 784 C C . GLN A 1 98 ? 21.979 8.290 -21.888 1.00 77.75 98 GLN A C 1
ATOM 786 O O . GLN A 1 98 ? 22.143 9.339 -22.512 1.00 77.75 98 GLN A O 1
ATOM 791 N N . PHE A 1 99 ? 22.982 7.611 -21.317 1.00 74.56 99 PHE A N 1
ATOM 792 C CA . PHE A 1 99 ? 24.408 7.959 -21.369 1.00 74.56 99 PHE A CA 1
ATOM 793 C C . PHE A 1 99 ? 25.197 6.959 -22.227 1.00 74.56 99 PHE A C 1
ATOM 795 O O . PHE A 1 99 ? 26.178 7.411 -22.857 1.00 74.56 99 PHE A O 1
#

Foldseek 3Di:
DALLVVLVVVLVVLVVVLVVLLVVVLVVCVPPVVVQQVVLVVPDDDPPDPSSSVSVVVCCVDPDLVPDPDPSSVVSNVSVVVSVVVSVVSVVVSVVSVD